Protein AF-A0A537A9N7-F1 (afdb_monomer_lite)

Foldseek 3Di:
DDDDDPPPADDPDPPPDADAQDDPLQGDAALSNDPVDHRDPVRRVVSVVVRVVVNVD

Sequence (57 aa):
RVIAEKRATITCAPGAKQLPSRMDGVSFAGDYTDPQYPPTLEAAVRSGIRAAQAING

Radius of gyration: 13.22 Å; chains: 1; bounding box: 42×21×33 Å

Structure (mmCIF, N/CA/C/O backbone):
data_AF-A0A537A9N7-F1
#
_entry.id   AF-A0A537A9N7-F1
#
loop_
_atom_site.group_PDB
_atom_site.id
_atom_site.type_symbol
_atom_site.label_atom_id
_atom_site.label_alt_id
_atom_site.label_comp_id
_atom_site.label_asym_id
_atom_site.label_entity_id
_atom_site.label_seq_id
_atom_site.pdbx_PDB_ins_code
_atom_site.Cartn_x
_atom_site.Cartn_y
_atom_site.Cartn_z
_atom_site.occupancy
_atom_site.B_iso_or_equiv
_atom_site.auth_seq_id
_atom_site.auth_comp_id
_atom_site.auth_asym_id
_atom_site.auth_atom_id
_atom_site.pdbx_PDB_model_num
ATOM 1 N N . ARG A 1 1 ? 27.507 3.137 -11.618 1.00 74.19 1 ARG A N 1
ATOM 2 C CA . ARG A 1 1 ? 26.949 1.772 -11.440 1.00 74.19 1 ARG A CA 1
ATOM 3 C C . ARG A 1 1 ? 25.452 1.925 -11.208 1.00 74.19 1 ARG A C 1
ATOM 5 O O . ARG A 1 1 ? 25.096 2.621 -10.271 1.00 74.19 1 ARG A O 1
ATOM 12 N N . VAL A 1 2 ? 24.606 1.376 -12.080 1.00 79.56 2 VAL A N 1
ATOM 13 C CA . VAL A 1 2 ? 23.139 1.423 -11.927 1.00 79.56 2 VAL A CA 1
ATOM 14 C C . VAL A 1 2 ? 22.699 0.212 -11.110 1.00 79.56 2 VAL A C 1
ATOM 16 O O . VAL A 1 2 ? 23.227 -0.881 -11.313 1.00 79.56 2 VAL A O 1
ATOM 19 N N . ILE A 1 3 ? 21.770 0.416 -10.176 1.00 81.50 3 ILE A N 1
ATOM 20 C CA . ILE A 1 3 ? 21.113 -0.659 -9.431 1.00 81.50 3 ILE A CA 1
ATOM 21 C C . ILE A 1 3 ? 19.712 -0.799 -10.017 1.00 81.50 3 ILE A C 1
ATOM 23 O O . ILE A 1 3 ? 18.918 0.134 -9.943 1.00 81.50 3 ILE A O 1
ATOM 27 N N . ALA A 1 4 ? 19.433 -1.947 -10.629 1.00 80.31 4 ALA A N 1
ATOM 28 C CA . ALA A 1 4 ? 18.107 -2.296 -11.114 1.00 80.31 4 ALA A CA 1
ATOM 29 C C . ALA A 1 4 ? 17.550 -3.421 -10.235 1.00 80.31 4 ALA A C 1
ATOM 31 O O . ALA A 1 4 ? 18.115 -4.513 -10.215 1.00 80.31 4 ALA A O 1
ATOM 32 N N . GLU A 1 5 ? 16.454 -3.159 -9.520 1.00 81.12 5 GLU A N 1
ATOM 33 C CA . GLU A 1 5 ? 15.736 -4.162 -8.726 1.00 81.12 5 GLU A CA 1
ATOM 34 C C . GLU A 1 5 ? 14.378 -4.444 -9.371 1.00 81.12 5 GLU A C 1
ATOM 36 O O . GLU A 1 5 ? 13.464 -3.623 -9.340 1.00 81.12 5 GLU A O 1
ATOM 41 N N . LYS A 1 6 ? 14.238 -5.636 -9.957 1.00 72.25 6 LYS A N 1
ATOM 42 C CA . LYS A 1 6 ? 13.056 -6.028 -10.742 1.00 72.25 6 LYS A CA 1
ATOM 43 C C . LYS A 1 6 ? 11.782 -6.192 -9.897 1.00 72.25 6 LYS A C 1
ATOM 45 O O . LYS A 1 6 ? 10.693 -6.236 -10.457 1.00 72.25 6 LYS A O 1
ATOM 50 N N . ARG A 1 7 ? 11.902 -6.291 -8.570 1.00 73.94 7 ARG A N 1
ATOM 51 C CA . ARG A 1 7 ? 10.770 -6.464 -7.639 1.00 73.94 7 ARG A CA 1
ATOM 52 C C . ARG A 1 7 ? 10.371 -5.182 -6.909 1.00 73.94 7 ARG A C 1
ATOM 54 O O . ARG A 1 7 ? 9.502 -5.234 -6.048 1.00 73.94 7 ARG A O 1
ATOM 61 N N . ALA A 1 8 ? 10.999 -4.052 -7.224 1.00 69.12 8 ALA A N 1
ATOM 62 C CA . ALA A 1 8 ? 10.743 -2.796 -6.525 1.00 69.12 8 ALA A CA 1
ATOM 63 C C . ALA A 1 8 ? 9.406 -2.137 -6.909 1.00 69.12 8 ALA A C 1
ATOM 65 O O . ALA A 1 8 ? 8.997 -1.178 -6.264 1.00 69.12 8 ALA A O 1
ATOM 66 N N . THR A 1 9 ? 8.733 -2.604 -7.964 1.00 69.88 9 THR A N 1
ATOM 67 C CA . THR A 1 9 ? 7.520 -1.959 -8.480 1.00 69.88 9 THR A CA 1
ATOM 68 C C . THR A 1 9 ? 6.546 -2.995 -9.023 1.00 69.88 9 THR A C 1
ATOM 70 O O . THR A 1 9 ? 6.955 -4.031 -9.555 1.00 69.88 9 THR A O 1
ATOM 73 N N . ILE A 1 10 ? 5.248 -2.723 -8.893 1.00 78.38 10 ILE A N 1
ATOM 74 C CA . ILE A 1 10 ? 4.208 -3.579 -9.465 1.00 78.38 10 ILE A CA 1
ATOM 75 C C . ILE A 1 10 ? 4.200 -3.532 -10.995 1.00 78.38 1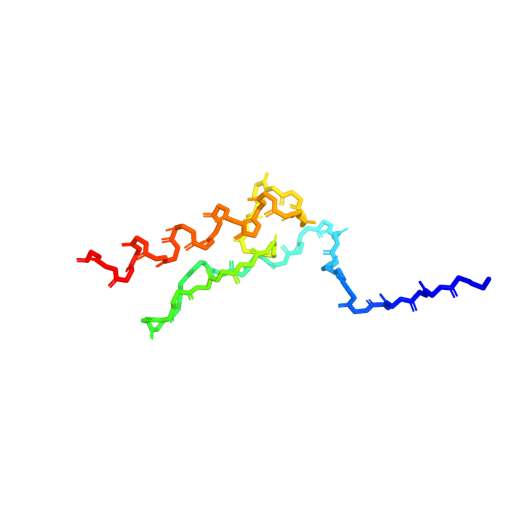0 ILE A C 1
ATOM 77 O O . ILE A 1 10 ? 4.659 -2.579 -11.622 1.00 78.38 10 ILE A O 1
ATOM 81 N N . THR A 1 11 ? 3.645 -4.576 -11.612 1.00 79.62 11 THR A N 1
ATOM 82 C CA . THR A 1 11 ? 3.511 -4.645 -13.070 1.00 79.62 11 THR A CA 1
ATOM 83 C C . THR A 1 11 ? 2.343 -3.784 -13.547 1.00 79.62 11 THR A C 1
ATOM 85 O O . THR A 1 11 ? 1.184 -4.102 -13.291 1.00 79.62 11 THR A O 1
ATOM 88 N N . CYS A 1 12 ? 2.646 -2.731 -14.302 1.00 73.00 12 CYS A N 1
ATOM 89 C CA . CYS A 1 12 ? 1.655 -1.908 -14.993 1.00 73.00 12 CYS A CA 1
ATOM 90 C C . CYS A 1 12 ? 1.288 -2.549 -16.343 1.00 73.00 12 CYS A C 1
ATOM 92 O O . CYS A 1 12 ? 1.838 -2.177 -17.379 1.00 73.00 12 CYS A O 1
ATOM 94 N N . ALA A 1 13 ? 0.391 -3.539 -16.331 1.00 80.19 13 ALA A N 1
ATOM 95 C CA .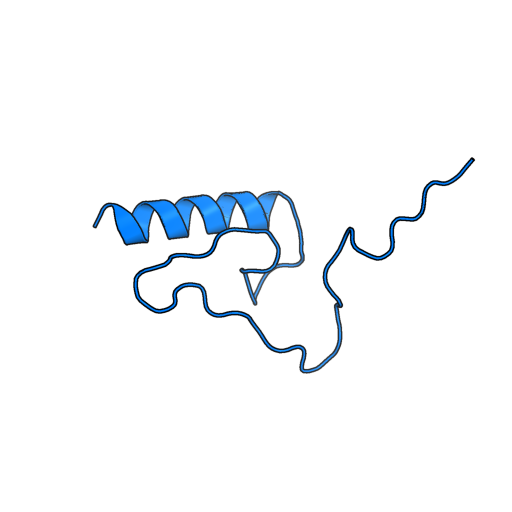 ALA A 1 13 ? -0.105 -4.208 -17.537 1.00 80.19 13 ALA A CA 1
ATOM 96 C C . ALA A 1 13 ? -1.625 -4.013 -17.710 1.00 80.19 13 ALA A C 1
ATOM 98 O O . ALA A 1 13 ? -2.351 -3.981 -16.711 1.00 80.19 13 ALA A O 1
ATOM 99 N N . PRO A 1 14 ? -2.139 -3.920 -18.954 1.00 80.50 14 PRO A N 1
ATOM 100 C CA . PRO A 1 14 ? -3.578 -3.927 -19.205 1.00 80.50 14 PRO A CA 1
ATOM 101 C C . PRO A 1 14 ? -4.245 -5.161 -18.586 1.00 80.50 14 PRO A C 1
ATOM 103 O O . PRO A 1 14 ? -3.761 -6.279 -18.750 1.00 80.50 14 PRO A O 1
ATOM 106 N N . GLY A 1 15 ? -5.351 -4.961 -17.866 1.00 78.69 15 GLY A N 1
ATOM 107 C CA . GLY A 1 15 ? -6.078 -6.050 -17.204 1.00 78.69 15 GLY A CA 1
ATOM 108 C C . GLY A 1 15 ? -5.388 -6.631 -15.962 1.00 78.69 15 GLY A C 1
ATOM 109 O O . GLY A 1 15 ? -5.808 -7.685 -15.486 1.00 78.69 15 GLY A O 1
ATOM 110 N N . ALA A 1 16 ? -4.350 -5.976 -15.424 1.00 80.00 16 ALA A N 1
ATOM 111 C CA . ALA A 1 16 ? -3.737 -6.386 -14.165 1.00 80.00 16 ALA A CA 1
ATOM 112 C C . ALA A 1 16 ? -4.791 -6.477 -13.047 1.00 80.00 16 ALA A C 1
ATOM 114 O O . ALA A 1 16 ? -5.603 -5.569 -12.851 1.00 80.00 16 ALA A O 1
ATOM 115 N N . LYS A 1 17 ? -4.782 -7.598 -12.318 1.00 76.62 17 LYS A N 1
ATOM 116 C CA . LYS A 1 17 ? -5.749 -7.855 -11.252 1.00 76.62 17 LYS A CA 1
ATOM 117 C C . LYS A 1 17 ? -5.503 -6.888 -10.099 1.00 76.62 17 LYS A C 1
ATOM 119 O O . LYS A 1 17 ? -4.424 -6.878 -9.512 1.00 76.62 17 LYS A O 1
ATOM 124 N N . GLN A 1 18 ? -6.522 -6.110 -9.765 1.00 76.12 18 GLN A N 1
ATOM 125 C CA . GLN A 1 18 ? -6.487 -5.223 -8.612 1.00 76.12 18 GLN A CA 1
ATOM 126 C C . GLN A 1 18 ? -6.628 -6.053 -7.335 1.00 76.12 18 GLN A C 1
ATOM 128 O O . GLN A 1 18 ? -7.481 -6.943 -7.248 1.00 76.12 18 GLN A O 1
ATOM 133 N N . LEU A 1 19 ? -5.768 -5.781 -6.356 1.00 77.62 19 LEU A N 1
ATOM 134 C CA . LEU A 1 19 ? -5.912 -6.347 -5.022 1.00 77.62 19 LEU A CA 1
ATOM 135 C C . LEU A 1 19 ? -7.044 -5.611 -4.290 1.00 77.62 19 LEU A C 1
ATOM 137 O O . LEU A 1 19 ? -7.146 -4.388 -4.408 1.00 77.62 19 LEU A O 1
ATOM 141 N N . PRO A 1 20 ? -7.905 -6.323 -3.547 1.00 83.50 20 PRO A N 1
ATOM 142 C CA . PRO A 1 20 ? -8.933 -5.675 -2.747 1.00 83.50 20 PRO A CA 1
ATOM 143 C C . PRO A 1 20 ? -8.292 -4.868 -1.611 1.00 83.50 20 PRO A C 1
ATOM 145 O O . PRO A 1 20 ? -7.251 -5.244 -1.077 1.00 83.50 20 PRO A O 1
ATOM 148 N N . SER A 1 21 ? -8.938 -3.777 -1.196 1.00 85.88 21 SER A N 1
ATOM 149 C CA . SER A 1 21 ? -8.481 -2.947 -0.071 1.00 85.88 21 SER A CA 1
ATOM 150 C C . SER A 1 21 ? -8.697 -3.603 1.299 1.00 85.88 21 SER A C 1
ATOM 152 O O . SER A 1 21 ? -8.089 -3.179 2.281 1.00 85.88 21 SER A O 1
ATOM 154 N N . ARG A 1 22 ? -9.537 -4.645 1.378 1.00 89.19 22 ARG A N 1
ATOM 155 C CA . ARG A 1 22 ? -9.790 -5.441 2.585 1.00 89.19 22 ARG A CA 1
ATOM 156 C C . ARG A 1 22 ? -10.150 -6.883 2.225 1.00 89.19 22 ARG A C 1
ATOM 158 O O . ARG A 1 22 ? -10.846 -7.111 1.238 1.00 89.19 22 ARG A O 1
ATOM 165 N N . MET A 1 23 ? -9.716 -7.840 3.039 1.00 91.94 23 MET A N 1
ATOM 166 C CA . MET A 1 23 ? -10.089 -9.256 2.946 1.00 91.94 23 MET A CA 1
ATOM 167 C C . MET A 1 23 ? -10.095 -9.865 4.348 1.00 91.94 23 MET A C 1
ATOM 169 O O . MET A 1 23 ? -9.153 -9.643 5.097 1.00 91.94 23 MET A O 1
ATOM 173 N N . ASP A 1 24 ? -11.153 -10.588 4.718 1.00 92.12 24 ASP A N 1
ATOM 174 C CA . ASP A 1 24 ? -11.235 -11.363 5.970 1.00 92.12 24 ASP A CA 1
ATOM 175 C C . ASP A 1 24 ? -10.818 -10.591 7.236 1.00 92.12 24 ASP A C 1
ATOM 177 O O . ASP A 1 24 ? -10.070 -11.069 8.084 1.00 92.12 24 ASP A O 1
ATOM 181 N N . GLY A 1 25 ? -11.283 -9.344 7.357 1.00 90.62 25 GLY A N 1
ATOM 182 C CA . GLY A 1 25 ? -10.956 -8.478 8.495 1.00 90.62 25 GLY A CA 1
ATOM 183 C C . GLY A 1 25 ? -9.591 -7.784 8.414 1.00 90.62 25 GLY A C 1
ATOM 184 O O . GLY A 1 25 ? -9.324 -6.909 9.231 1.00 90.62 25 GLY A O 1
ATOM 185 N N . VAL A 1 26 ? -8.773 -8.088 7.407 1.00 92.31 26 VAL A N 1
ATOM 186 C CA . VAL A 1 26 ? -7.467 -7.465 7.158 1.00 92.31 26 VAL A CA 1
ATOM 187 C C . VAL A 1 26 ? -7.606 -6.327 6.154 1.00 92.31 26 VAL A C 1
ATOM 189 O O . VAL A 1 26 ? -8.050 -6.545 5.028 1.00 92.31 26 VAL A O 1
ATOM 192 N N . SER A 1 27 ? -7.206 -5.118 6.545 1.00 93.69 27 SER A N 1
ATOM 193 C CA . SER A 1 27 ? -7.098 -3.962 5.645 1.00 93.69 27 SER A CA 1
ATOM 194 C C . SER A 1 27 ? -5.701 -3.896 5.025 1.00 93.69 27 SER A C 1
ATOM 196 O O . SER A 1 27 ? -4.703 -3.993 5.738 1.00 93.69 27 SER A O 1
ATOM 198 N N . PHE A 1 28 ? -5.620 -3.695 3.709 1.00 91.88 28 PHE A N 1
ATOM 199 C CA . PHE A 1 28 ? -4.353 -3.564 2.987 1.00 91.88 28 PHE A CA 1
ATOM 200 C C . PHE A 1 28 ? -3.981 -2.093 2.783 1.00 91.88 28 PHE A C 1
ATOM 202 O O . PHE A 1 28 ? -4.834 -1.257 2.482 1.00 91.88 28 PHE A O 1
ATOM 209 N N . ALA A 1 29 ? -2.688 -1.793 2.901 1.00 92.94 29 ALA A N 1
ATOM 210 C CA . ALA A 1 29 ? -2.114 -0.484 2.617 1.00 92.94 29 ALA A CA 1
ATOM 211 C C . ALA A 1 29 ? -0.814 -0.636 1.820 1.00 92.94 29 ALA A C 1
ATOM 213 O O . ALA A 1 29 ? -0.040 -1.570 2.034 1.00 92.94 29 ALA A O 1
ATOM 214 N N . GLY A 1 30 ? -0.588 0.290 0.894 1.00 90.44 30 GLY A N 1
ATOM 215 C CA . GLY A 1 30 ? 0.529 0.266 -0.041 1.00 90.44 30 GLY A CA 1
ATOM 216 C C . GLY A 1 30 ? 0.179 0.962 -1.352 1.00 90.44 30 GLY A C 1
ATOM 217 O O . GLY A 1 30 ? -0.990 1.109 -1.711 1.00 90.44 30 GLY A O 1
ATOM 218 N N . ASP A 1 31 ? 1.202 1.378 -2.083 1.00 88.62 31 ASP A N 1
ATOM 219 C CA . ASP A 1 31 ? 1.089 2.020 -3.398 1.00 88.62 31 ASP A CA 1
ATOM 220 C C . ASP A 1 31 ? 0.420 1.130 -4.464 1.00 88.62 31 ASP A C 1
ATOM 222 O O . ASP A 1 31 ? -0.152 1.629 -5.426 1.00 88.62 31 ASP A O 1
ATOM 226 N N . TYR A 1 32 ? 0.412 -0.184 -4.247 1.00 86.56 32 TYR A N 1
ATOM 227 C CA . TYR A 1 32 ? -0.243 -1.195 -5.078 1.00 86.56 32 TYR A CA 1
ATOM 228 C C . TYR A 1 32 ? -1.738 -1.407 -4.790 1.00 86.56 32 TYR A C 1
ATOM 230 O O . TYR A 1 32 ? -2.382 -2.225 -5.448 1.00 86.56 32 TYR A O 1
ATOM 238 N N . THR A 1 33 ? -2.288 -0.735 -3.778 1.00 87.38 33 THR A N 1
ATOM 239 C CA . THR A 1 33 ? -3.673 -0.959 -3.320 1.00 87.38 33 THR A CA 1
ATOM 240 C C . THR A 1 33 ? -4.672 0.054 -3.878 1.00 87.38 33 THR A C 1
ATOM 242 O O . THR A 1 33 ? -5.877 -0.131 -3.709 1.00 87.38 33 THR A O 1
ATOM 245 N N . ASP A 1 34 ? -4.205 1.139 -4.511 1.00 82.19 34 ASP A N 1
ATOM 246 C CA . ASP A 1 34 ? -5.072 2.142 -5.136 1.00 82.19 34 ASP A CA 1
ATOM 247 C C . ASP A 1 34 ? -5.204 1.867 -6.644 1.00 82.19 34 ASP A C 1
ATOM 249 O O . ASP A 1 34 ? -4.237 2.038 -7.383 1.00 82.19 34 ASP A O 1
ATOM 253 N N . PRO A 1 35 ? -6.386 1.452 -7.132 1.00 75.50 35 PRO A N 1
ATOM 254 C CA . PRO A 1 35 ? -6.576 1.121 -8.540 1.00 75.50 35 PRO A CA 1
ATOM 255 C C . PRO A 1 35 ? -6.626 2.339 -9.470 1.00 75.50 35 PRO A C 1
ATOM 257 O O . PRO A 1 35 ? -6.549 2.180 -10.688 1.00 75.50 35 PRO A O 1
ATOM 260 N N . GLN A 1 36 ? -6.807 3.540 -8.917 1.00 78.44 36 GLN A N 1
ATOM 261 C CA . GLN A 1 36 ? -6.960 4.784 -9.673 1.00 78.44 36 GLN A CA 1
ATOM 262 C C . GLN A 1 36 ? -5.678 5.623 -9.684 1.00 78.44 36 GLN A C 1
ATOM 264 O O . GLN A 1 36 ? -5.645 6.670 -10.328 1.00 78.44 36 GLN A O 1
ATOM 269 N N . TYR A 1 37 ? -4.634 5.188 -8.977 1.00 78.50 37 TYR A N 1
ATOM 270 C CA . TYR A 1 37 ? -3.376 5.913 -8.847 1.00 78.50 37 TYR A CA 1
ATOM 271 C C . TYR A 1 37 ? -2.190 5.037 -9.265 1.00 78.50 37 TYR A C 1
ATOM 273 O O . TYR A 1 37 ? -2.195 3.835 -9.004 1.00 78.50 37 TYR A O 1
ATOM 281 N N . PRO A 1 38 ? -1.151 5.611 -9.898 1.00 83.31 38 PRO A N 1
ATOM 282 C CA . PRO A 1 38 ? 0.093 4.886 -10.106 1.00 83.31 38 PRO A CA 1
ATOM 283 C C . PRO A 1 38 ? 0.764 4.537 -8.760 1.00 83.31 38 PRO A C 1
ATOM 285 O O . PRO A 1 38 ? 0.443 5.156 -7.741 1.00 83.31 38 PRO A O 1
ATOM 288 N N . P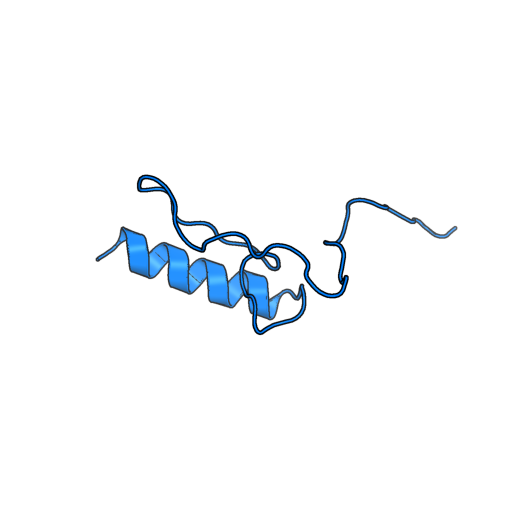RO A 1 39 ? 1.729 3.596 -8.745 1.00 87.06 39 PRO A N 1
ATOM 289 C CA . PRO A 1 39 ? 2.440 3.191 -7.533 1.00 87.06 39 PRO A CA 1
ATOM 290 C C . PRO A 1 39 ? 3.388 4.302 -7.068 1.00 87.06 39 PRO A C 1
ATOM 292 O O . PRO A 1 39 ? 4.552 4.368 -7.465 1.00 87.06 39 PRO A O 1
ATOM 295 N N . THR A 1 40 ? 2.857 5.236 -6.284 1.00 88.50 40 THR A N 1
ATOM 296 C CA . THR A 1 40 ? 3.589 6.394 -5.767 1.00 88.50 40 THR A CA 1
ATOM 297 C C . THR A 1 40 ? 3.510 6.469 -4.248 1.00 88.50 40 THR A C 1
ATOM 299 O O . THR A 1 40 ? 2.667 5.835 -3.606 1.00 88.50 40 THR A O 1
ATOM 302 N N . LEU A 1 41 ? 4.369 7.302 -3.653 1.00 91.81 41 LEU A N 1
ATOM 303 C CA . LEU A 1 41 ? 4.341 7.562 -2.214 1.00 91.81 41 LEU A CA 1
ATOM 304 C C . LEU A 1 41 ? 2.993 8.155 -1.771 1.00 91.81 41 LEU A C 1
ATOM 306 O O . LEU A 1 41 ? 2.485 7.803 -0.710 1.00 91.81 41 LEU A O 1
ATOM 310 N N . GLU A 1 42 ? 2.363 8.992 -2.595 1.00 93.31 42 GLU A N 1
ATOM 311 C CA . GLU A 1 42 ? 1.036 9.549 -2.328 1.00 93.31 42 GLU A CA 1
ATOM 312 C C . GLU A 1 42 ? -0.034 8.451 -2.285 1.00 93.31 42 GLU A C 1
ATOM 314 O O . GLU A 1 42 ? -0.899 8.471 -1.407 1.00 93.31 42 GLU A O 1
ATOM 319 N N . ALA A 1 43 ? 0.031 7.467 -3.190 1.00 90.88 43 ALA A N 1
ATOM 320 C CA . ALA A 1 43 ? -0.872 6.317 -3.182 1.00 90.88 43 ALA A CA 1
ATOM 321 C C . ALA A 1 43 ? -0.679 5.454 -1.920 1.00 90.88 43 ALA A C 1
ATOM 323 O O . ALA A 1 43 ? -1.660 5.049 -1.281 1.00 90.88 43 ALA A O 1
ATOM 324 N N . ALA A 1 44 ? 0.573 5.238 -1.501 1.00 91.75 44 ALA A N 1
ATOM 325 C CA . ALA A 1 44 ? 0.893 4.541 -0.255 1.00 91.75 44 ALA A CA 1
ATOM 326 C C . ALA A 1 44 ? 0.333 5.271 0.979 1.00 91.75 44 ALA A C 1
ATOM 328 O O . ALA A 1 44 ? -0.320 4.657 1.822 1.00 91.75 44 ALA A O 1
ATOM 329 N N . VAL A 1 45 ? 0.509 6.592 1.072 1.00 95.25 45 VAL A N 1
ATOM 330 C CA . VAL A 1 45 ? 0.000 7.381 2.207 1.00 95.25 45 VAL A CA 1
ATOM 331 C C . VAL A 1 45 ? -1.530 7.393 2.235 1.00 95.25 45 VAL A C 1
ATOM 333 O O . VAL A 1 45 ? -2.137 7.136 3.277 1.00 95.25 45 VAL A O 1
ATOM 336 N N . ARG A 1 46 ? -2.179 7.639 1.089 1.00 93.31 46 ARG A N 1
ATOM 337 C CA . ARG A 1 46 ? -3.648 7.656 0.984 1.00 93.31 46 ARG A CA 1
ATOM 338 C C . ARG A 1 46 ? -4.258 6.306 1.360 1.00 93.31 46 ARG A C 1
ATOM 340 O O . ARG A 1 46 ? -5.275 6.275 2.051 1.00 93.31 46 ARG A O 1
ATOM 347 N N . SER A 1 47 ? -3.652 5.200 0.928 1.00 92.81 47 SER A N 1
ATOM 348 C CA . SER A 1 47 ? -4.119 3.860 1.301 1.00 92.81 47 SER A CA 1
ATOM 349 C C . SER A 1 47 ? -3.916 3.552 2.782 1.00 92.81 47 SER A C 1
ATOM 351 O O . SER A 1 47 ? -4.823 2.998 3.396 1.00 92.81 47 SER A O 1
ATOM 353 N N . GLY A 1 48 ? -2.805 3.987 3.384 1.00 94.06 48 GLY A N 1
ATOM 354 C CA . GLY A 1 48 ? -2.577 3.871 4.827 1.00 94.06 48 GLY A CA 1
ATOM 355 C C . GLY A 1 48 ? -3.654 4.573 5.657 1.00 94.06 48 GLY A C 1
ATOM 356 O O . GLY A 1 48 ? -4.203 3.978 6.583 1.00 94.06 48 GLY A O 1
ATOM 357 N N . ILE A 1 49 ? -4.028 5.801 5.279 1.00 95.56 49 ILE A N 1
ATOM 358 C CA . ILE A 1 49 ? -5.121 6.539 5.934 1.00 95.56 49 ILE A CA 1
ATOM 359 C C . ILE A 1 49 ? -6.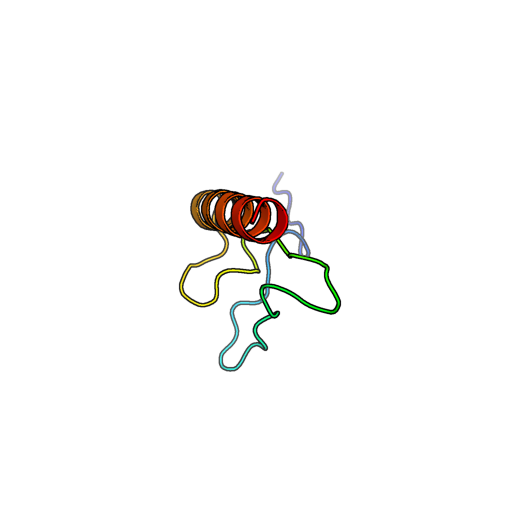447 5.778 5.805 1.00 95.56 49 ILE A C 1
ATOM 361 O O . ILE A 1 49 ? -7.143 5.593 6.803 1.00 95.56 49 ILE A O 1
ATOM 365 N N . ARG A 1 50 ? -6.779 5.291 4.599 1.00 93.06 50 ARG A N 1
ATOM 366 C CA . ARG A 1 50 ? -7.999 4.499 4.359 1.00 93.06 50 ARG A CA 1
ATOM 367 C C . ARG A 1 50 ? -8.032 3.22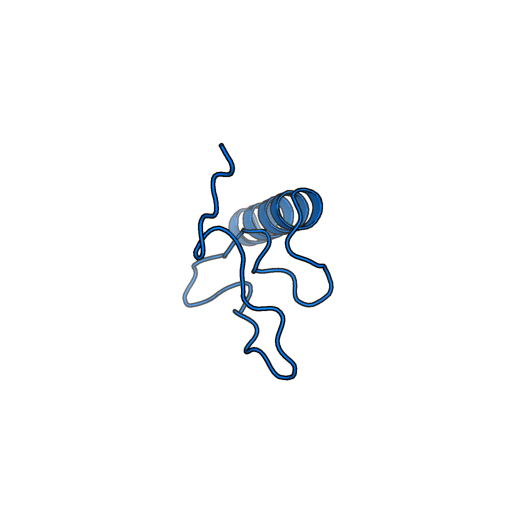8 5.215 1.00 93.06 50 ARG A C 1
ATOM 369 O O . ARG A 1 50 ? -9.061 2.928 5.815 1.00 93.06 50 ARG A O 1
ATOM 376 N N . ALA A 1 51 ? -6.916 2.504 5.303 1.00 94.06 51 ALA A N 1
ATOM 377 C CA . ALA A 1 51 ? -6.808 1.294 6.113 1.00 94.06 51 ALA A CA 1
ATOM 378 C C . ALA A 1 51 ? -6.988 1.590 7.610 1.00 94.06 51 ALA A C 1
ATOM 380 O O . ALA A 1 51 ? -7.749 0.887 8.270 1.00 94.06 51 ALA A O 1
ATOM 381 N N . ALA A 1 52 ? -6.356 2.653 8.124 1.00 95.81 52 ALA A N 1
ATOM 382 C CA . ALA A 1 52 ? -6.486 3.080 9.518 1.00 95.81 52 ALA A CA 1
ATOM 383 C C . ALA A 1 52 ? -7.929 3.483 9.871 1.00 95.81 52 ALA A C 1
ATOM 385 O O . ALA A 1 52 ? -8.449 3.099 10.915 1.00 95.81 52 ALA A O 1
ATOM 386 N N . GLN A 1 53 ? -8.605 4.214 8.982 1.00 95.12 53 GLN A N 1
ATOM 387 C CA . GLN A 1 53 ? -10.016 4.570 9.157 1.00 95.12 53 GLN A CA 1
ATOM 388 C C . GLN A 1 53 ? -10.922 3.333 9.168 1.00 95.12 53 GLN A C 1
ATOM 390 O O . GLN A 1 53 ? -11.846 3.264 9.969 1.00 95.12 53 GLN A O 1
ATOM 395 N N . ALA A 1 54 ? -10.634 2.340 8.324 1.00 92.31 54 ALA A N 1
ATOM 396 C CA . ALA A 1 54 ? -11.432 1.120 8.212 1.00 92.31 54 ALA A CA 1
ATOM 397 C C . ALA A 1 54 ? -11.289 0.143 9.397 1.00 92.31 54 ALA A C 1
ATOM 399 O O . ALA A 1 54 ? -12.092 -0.789 9.492 1.00 92.31 54 ALA A O 1
ATOM 400 N N . ILE A 1 55 ? -10.263 0.308 10.243 1.00 92.44 55 ILE A N 1
ATOM 401 C CA . ILE A 1 55 ? -10.056 -0.501 11.462 1.00 92.44 55 ILE A CA 1
ATOM 402 C C . ILE A 1 55 ? -10.421 0.242 12.754 1.00 92.44 55 ILE A C 1
ATOM 404 O O . ILE A 1 55 ? -10.619 -0.404 13.776 1.00 92.44 55 ILE A O 1
ATOM 408 N N . ASN A 1 56 ? -10.485 1.577 12.716 1.00 86.38 56 ASN A N 1
ATOM 409 C CA . ASN A 1 56 ? -10.845 2.411 13.867 1.00 86.38 56 ASN A CA 1
ATOM 410 C C . ASN A 1 56 ? -12.341 2.777 13.915 1.00 86.38 56 ASN A C 1
ATOM 412 O O . ASN A 1 56 ? -12.766 3.400 14.888 1.00 86.38 56 ASN A O 1
ATOM 416 N N . GLY A 1 57 ? -13.108 2.458 12.869 1.00 67.56 57 GLY A N 1
ATOM 417 C CA . GLY A 1 57 ? -14.573 2.546 12.844 1.00 67.56 57 GLY A CA 1
ATOM 418 C C . GLY A 1 57 ? -15.208 1.185 13.069 1.00 67.56 57 GLY A C 1
ATOM 419 O O . GLY A 1 57 ? -16.270 1.158 13.724 1.00 67.56 57 GLY A O 1
#

pLDDT: mean 85.06, std 7.88, range [67.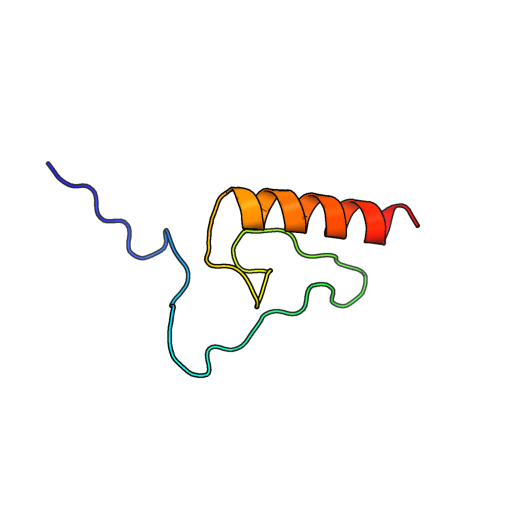56, 95.81]

Secondary structure (DSSP, 8-state):
-----TTSS----TTPPPPPSEETTEEP-STTS-TTS-S-HHHHHHHHHHHHHHHH-